Protein AF-A0A7C6L817-F1 (afdb_monomer_lite)

Structure (mmCIF, N/CA/C/O backbone):
data_AF-A0A7C6L817-F1
#
_entry.id   AF-A0A7C6L817-F1
#
loop_
_atom_site.group_PDB
_atom_site.id
_atom_site.type_symbol
_atom_site.label_atom_id
_atom_site.label_alt_id
_atom_site.label_comp_id
_atom_site.label_asym_id
_atom_site.label_entity_id
_atom_site.label_seq_id
_atom_site.pdbx_PDB_ins_code
_atom_site.Cartn_x
_atom_site.Cartn_y
_atom_site.Cartn_z
_atom_site.occupancy
_atom_site.B_iso_or_equiv
_atom_site.auth_seq_id
_atom_site.auth_comp_id
_atom_site.auth_asym_id
_atom_site.auth_atom_id
_atom_site.pdbx_PDB_model_num
ATOM 1 N N . MET A 1 1 ? -52.807 13.114 49.111 1.00 48.62 1 MET A N 1
ATOM 2 C CA . MET A 1 1 ? -53.197 11.887 48.377 1.00 48.62 1 MET A CA 1
ATOM 3 C C . MET A 1 1 ? -53.189 12.146 46.870 1.00 48.62 1 MET A C 1
ATOM 5 O O . MET A 1 1 ? -54.198 12.569 46.322 1.00 48.62 1 MET A O 1
ATOM 9 N N . GLY A 1 2 ? -52.055 11.943 46.195 1.00 49.78 2 GLY A N 1
ATOM 10 C CA . GLY A 1 2 ? -51.979 11.965 44.729 1.00 49.78 2 GLY A CA 1
ATOM 11 C C . GLY A 1 2 ? -52.130 10.544 44.191 1.00 49.78 2 GLY A C 1
ATOM 12 O O . GLY A 1 2 ? -51.414 9.651 44.634 1.00 49.78 2 GLY A O 1
ATOM 13 N N . LYS A 1 3 ? -53.088 10.301 43.292 1.00 54.38 3 LYS A N 1
ATOM 14 C CA . LYS A 1 3 ? -53.287 8.976 42.681 1.00 54.38 3 LYS A CA 1
ATOM 15 C C . LYS A 1 3 ? -52.052 8.604 41.835 1.00 54.38 3 LYS A C 1
ATOM 17 O O . LYS A 1 3 ? -51.575 9.470 41.100 1.00 54.38 3 LYS A O 1
ATOM 22 N N . PRO A 1 4 ? -51.543 7.359 41.872 1.00 50.94 4 PRO A N 1
ATOM 23 C CA . PRO A 1 4 ? -50.439 6.966 41.006 1.00 50.94 4 PRO A CA 1
ATOM 24 C C . PRO A 1 4 ? -50.938 6.864 39.559 1.00 50.94 4 PRO A C 1
ATOM 26 O O . PRO A 1 4 ? -51.927 6.185 39.273 1.00 50.94 4 PRO A O 1
ATOM 29 N N . ARG A 1 5 ? -50.262 7.554 38.634 1.00 59.28 5 ARG A N 1
ATOM 30 C CA . ARG A 1 5 ? -50.485 7.383 37.194 1.00 59.28 5 ARG A CA 1
ATOM 31 C C . ARG A 1 5 ? -50.009 5.980 36.810 1.00 59.28 5 ARG A C 1
ATOM 33 O O . ARG A 1 5 ? -48.816 5.702 36.862 1.00 59.28 5 ARG A O 1
ATOM 40 N N . LYS A 1 6 ? -50.945 5.096 36.453 1.00 51.28 6 LYS A N 1
ATOM 41 C CA . LYS A 1 6 ? -50.633 3.787 35.871 1.00 51.28 6 LYS A CA 1
ATOM 42 C C . LYS A 1 6 ? -49.997 4.013 34.502 1.00 51.28 6 LYS A C 1
ATOM 44 O O . LYS A 1 6 ? -50.652 4.526 33.600 1.00 51.28 6 LYS A O 1
ATOM 49 N N . TYR A 1 7 ? -48.725 3.661 34.367 1.00 56.56 7 TYR A N 1
ATOM 50 C CA . TYR A 1 7 ? -48.083 3.551 33.066 1.00 56.56 7 TYR A CA 1
ATOM 51 C C . TYR A 1 7 ? -48.547 2.248 32.404 1.00 56.56 7 TYR A C 1
ATOM 53 O O . TYR A 1 7 ? -48.483 1.186 33.023 1.00 56.56 7 TYR A O 1
ATOM 61 N N . VAL A 1 8 ? -49.047 2.344 31.173 1.00 56.94 8 VAL A N 1
ATOM 62 C CA . VAL A 1 8 ? -49.425 1.200 30.336 1.00 56.94 8 VAL A CA 1
ATOM 63 C C . VAL A 1 8 ? -48.299 1.000 29.318 1.00 56.94 8 VAL A C 1
ATOM 65 O O . VAL A 1 8 ? -48.101 1.890 28.489 1.00 56.94 8 VAL A O 1
ATOM 68 N N . PRO A 1 9 ? -47.544 -0.112 29.341 1.00 53.88 9 PRO A N 1
ATOM 69 C CA . PRO A 1 9 ? -46.595 -0.399 28.277 1.00 53.88 9 PRO A CA 1
ATOM 70 C C . PRO A 1 9 ? -47.380 -0.883 27.053 1.00 53.88 9 PRO A C 1
ATOM 72 O O . PRO A 1 9 ? -48.004 -1.939 27.085 1.00 53.88 9 PRO A O 1
ATOM 75 N N . THR A 1 10 ? -47.379 -0.091 25.983 1.00 52.53 10 THR A N 1
ATOM 76 C CA . THR A 1 10 ? -47.915 -0.504 24.680 1.00 52.53 10 THR A CA 1
ATOM 77 C C . THR A 1 10 ? -46.751 -0.596 23.706 1.00 52.53 10 THR A C 1
ATOM 79 O O . THR A 1 10 ? -46.053 0.395 23.504 1.00 52.53 10 THR A O 1
ATOM 82 N N . GLY A 1 11 ? -46.566 -1.771 23.103 1.00 51.56 11 GLY A N 1
ATOM 83 C CA . GLY A 1 11 ? -45.759 -1.943 21.895 1.00 51.56 11 GLY A CA 1
ATOM 84 C C . GLY A 1 11 ? -44.429 -2.662 22.097 1.00 51.56 11 GLY A C 1
ATOM 85 O O . GLY A 1 11 ? -43.370 -2.044 22.153 1.00 51.56 11 GLY A O 1
ATOM 86 N N . GLU A 1 12 ? -44.479 -3.991 22.112 1.00 56.50 12 GLU A N 1
ATOM 87 C CA . GLU A 1 12 ? -43.383 -4.808 21.601 1.00 56.50 12 GLU A CA 1
ATOM 88 C C . GLU A 1 12 ? -43.229 -4.545 20.096 1.00 56.50 12 GLU A C 1
ATOM 90 O O . GLU A 1 12 ? -44.194 -4.737 19.366 1.00 56.50 12 GLU A O 1
ATOM 95 N N . SER A 1 13 ? -42.038 -4.118 19.654 1.00 56.31 13 SER A N 1
ATOM 96 C CA . SER A 1 13 ? -41.364 -4.515 18.396 1.00 56.31 13 SER A CA 1
ATOM 97 C C . SER A 1 13 ? -40.363 -3.445 17.935 1.00 56.31 13 SER A C 1
ATOM 99 O O . SER A 1 13 ? -40.557 -2.766 16.931 1.00 56.31 13 SER A O 1
ATOM 101 N N . GLY A 1 14 ? -39.258 -3.295 18.666 1.00 51.41 14 GLY A N 1
ATOM 102 C CA . GLY A 1 14 ? -38.090 -2.530 18.220 1.00 51.41 14 GLY A CA 1
ATOM 103 C C . GLY A 1 14 ? -36.888 -3.447 18.015 1.00 51.41 14 GLY A C 1
ATOM 104 O O . GLY A 1 14 ? -35.925 -3.365 18.769 1.00 51.41 14 GLY A O 1
ATOM 105 N N . LYS A 1 15 ? -36.948 -4.369 17.049 1.00 55.22 15 LYS A N 1
ATOM 106 C CA . LYS A 1 15 ? -35.781 -5.152 16.599 1.00 55.22 15 LYS A CA 1
ATOM 107 C C . LYS A 1 15 ? -35.339 -4.642 15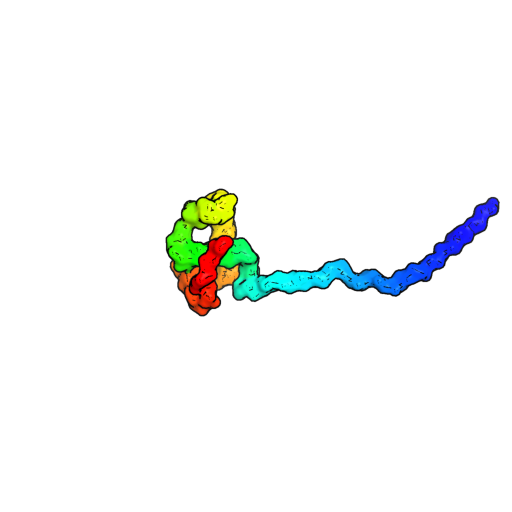.222 1.00 55.22 15 LYS A C 1
ATOM 109 O O . LYS A 1 15 ? -36.210 -4.397 14.395 1.00 55.22 15 LYS A O 1
ATOM 114 N N . PRO A 1 16 ? -34.041 -4.683 14.894 1.00 47.44 16 PRO A N 1
ATOM 115 C CA . PRO A 1 16 ? -32.891 -4.130 15.596 1.00 47.44 16 PRO A CA 1
ATOM 116 C C . PRO A 1 16 ? -32.282 -2.965 14.787 1.00 47.44 16 PRO A C 1
ATOM 118 O O . PRO A 1 16 ? -32.553 -2.783 13.602 1.00 47.44 16 PRO A O 1
ATOM 121 N N . LEU A 1 17 ? -31.438 -2.169 15.442 1.00 57.22 17 LEU A N 1
ATOM 122 C CA . LEU A 1 17 ? -30.675 -1.092 14.821 1.00 57.22 17 LEU A CA 1
ATOM 123 C C . LEU A 1 17 ? -29.869 -1.629 13.628 1.00 57.22 17 LEU A C 1
ATOM 125 O O . LEU A 1 17 ? -28.920 -2.386 13.813 1.00 57.22 17 LEU A O 1
ATOM 129 N N . LEU A 1 18 ? -30.255 -1.175 12.437 1.00 56.91 18 LEU A N 1
ATOM 130 C CA . LEU A 1 18 ? -29.468 -1.179 11.211 1.00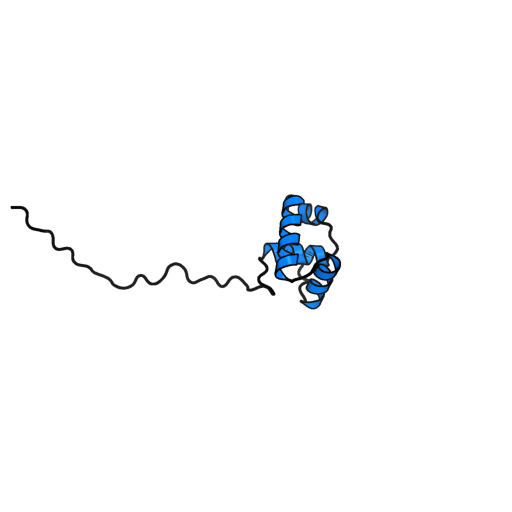 56.91 18 LEU A CA 1
ATOM 131 C C . LEU A 1 18 ? -28.960 -2.568 10.803 1.00 56.91 18 LEU A C 1
ATOM 133 O O . LEU A 1 18 ? -27.857 -2.994 11.149 1.00 56.91 18 LEU A O 1
ATOM 137 N N . GLU A 1 19 ? -29.779 -3.243 10.000 1.00 48.50 19 GLU A N 1
ATOM 138 C CA . GLU A 1 19 ? -29.370 -4.359 9.157 1.00 48.50 19 GLU A CA 1
ATOM 139 C C . GLU A 1 19 ? -27.978 -4.067 8.591 1.00 48.50 19 GLU A C 1
ATOM 141 O O . GLU A 1 19 ? -27.751 -3.073 7.892 1.00 48.50 19 GLU A O 1
ATOM 146 N N . LYS A 1 20 ? -27.020 -4.873 9.053 1.00 55.78 20 LYS A N 1
ATOM 147 C CA . LYS A 1 20 ? -25.594 -4.782 8.769 1.00 55.78 20 LYS A CA 1
ATOM 148 C C . LYS A 1 20 ? -25.479 -4.721 7.251 1.00 55.78 20 LYS A C 1
ATOM 150 O O . LYS A 1 20 ? -25.579 -5.756 6.606 1.00 55.78 20 LYS A O 1
ATOM 155 N N . ARG A 1 21 ? -25.327 -3.521 6.675 1.00 55.91 21 ARG A N 1
ATOM 156 C CA . ARG A 1 21 ? -25.008 -3.364 5.253 1.00 55.91 21 ARG A CA 1
ATOM 157 C C . ARG A 1 21 ? -23.782 -4.230 5.041 1.00 55.91 21 ARG A C 1
ATOM 159 O O . ARG A 1 21 ? -22.719 -3.893 5.567 1.00 55.91 21 ARG A O 1
ATOM 166 N N . SER A 1 22 ? -23.965 -5.382 4.405 1.00 52.47 22 SER A N 1
ATOM 167 C CA . SER A 1 22 ? -22.900 -6.335 4.140 1.00 52.47 22 SER A CA 1
ATOM 168 C C . SER A 1 22 ? -21.884 -5.589 3.297 1.00 52.47 22 SER A C 1
ATOM 170 O O . SER A 1 22 ? -22.070 -5.419 2.095 1.00 52.47 22 SER A O 1
ATOM 172 N N . LYS A 1 23 ? -20.860 -5.029 3.953 1.00 53.69 23 LYS A N 1
ATOM 173 C CA . LYS A 1 23 ? -19.730 -4.420 3.262 1.00 53.69 23 LYS A CA 1
ATOM 174 C C . LYS A 1 23 ? -19.227 -5.494 2.303 1.00 53.69 23 LYS A C 1
ATOM 176 O O . LYS A 1 23 ? -19.129 -6.640 2.752 1.00 53.69 23 LYS A O 1
ATOM 181 N N . PRO A 1 24 ? -18.950 -5.169 1.030 1.00 51.53 24 PRO A N 1
ATOM 182 C CA . PRO A 1 24 ? -18.349 -6.137 0.128 1.00 51.53 24 PRO A CA 1
ATOM 183 C C . PRO A 1 24 ? -17.153 -6.752 0.851 1.00 51.53 24 PRO A C 1
ATOM 185 O O . PRO A 1 24 ? -16.251 -6.041 1.304 1.00 51.53 24 PRO A O 1
ATOM 188 N N . VAL A 1 25 ? -17.226 -8.062 1.089 1.00 58.00 25 VAL A N 1
ATOM 189 C CA . VAL A 1 25 ? -16.169 -8.789 1.782 1.00 58.00 25 VAL A CA 1
ATOM 190 C C . VAL A 1 25 ? -15.088 -8.992 0.740 1.00 58.00 25 VAL A C 1
ATOM 192 O O . VAL A 1 25 ? -15.095 -9.966 -0.005 1.00 58.00 25 VAL A O 1
ATOM 195 N N . PHE A 1 26 ? -14.200 -8.009 0.628 1.00 65.56 26 PHE A N 1
ATOM 196 C CA . PHE A 1 26 ? -13.016 -8.153 -0.200 1.00 65.56 26 PHE A CA 1
ATOM 197 C C . PHE A 1 26 ? -12.148 -9.292 0.348 1.00 65.56 26 PHE A C 1
ATOM 199 O O . PHE A 1 26 ? -12.187 -9.567 1.559 1.00 65.56 26 PHE A O 1
ATOM 206 N N . PRO A 1 27 ? -11.358 -9.960 -0.510 1.00 71.06 27 PRO A N 1
ATOM 207 C CA . PRO A 1 27 ? -10.530 -11.067 -0.063 1.00 71.06 27 PRO A CA 1
ATOM 208 C C . PRO A 1 27 ? -9.632 -10.611 1.099 1.00 71.06 27 PRO A C 1
ATOM 210 O O . PRO A 1 27 ? -9.152 -9.477 1.120 1.00 71.06 27 PRO A O 1
ATOM 213 N N . ALA A 1 28 ? -9.470 -11.472 2.107 1.00 78.19 28 ALA A N 1
ATOM 214 C CA . ALA A 1 28 ? -8.698 -11.208 3.329 1.00 78.19 28 ALA A CA 1
ATOM 215 C C . ALA A 1 28 ? -9.187 -10.048 4.236 1.00 78.19 28 ALA A C 1
ATOM 217 O O . ALA A 1 28 ? -8.463 -9.621 5.136 1.00 78.19 28 ALA A O 1
ATOM 218 N N . GLY A 1 29 ? -10.412 -9.535 4.058 1.00 86.88 29 GLY A N 1
ATOM 219 C CA . GLY A 1 29 ? -10.956 -8.479 4.929 1.00 86.88 29 GLY A CA 1
ATOM 220 C C . GLY A 1 29 ? -10.341 -7.096 4.680 1.00 86.88 29 GLY A C 1
ATOM 221 O O . GLY A 1 29 ? -10.259 -6.256 5.590 1.00 86.88 29 GLY A O 1
ATOM 222 N N . LEU A 1 30 ? -9.885 -6.855 3.449 1.00 91.19 30 LEU A N 1
ATOM 223 C CA . LEU A 1 30 ? -9.458 -5.536 2.995 1.00 91.19 30 LEU A CA 1
ATOM 224 C C . LEU A 1 30 ? -10.637 -4.553 3.017 1.00 91.19 30 LEU A C 1
ATOM 226 O O . LEU A 1 30 ? -11.780 -4.890 2.711 1.00 91.19 30 LEU A O 1
ATOM 230 N N . THR A 1 31 ? -10.360 -3.317 3.410 1.00 93.56 31 THR A N 1
ATOM 231 C CA . THR A 1 31 ? -11.291 -2.196 3.256 1.00 93.56 31 THR A CA 1
ATOM 232 C C . THR A 1 31 ? -11.307 -1.723 1.797 1.00 93.56 31 THR A C 1
ATOM 234 O O . THR A 1 31 ? -10.345 -1.987 1.075 1.00 93.56 31 THR A O 1
ATOM 237 N N . PRO A 1 32 ? -12.336 -0.971 1.359 1.00 91.88 32 PRO A N 1
ATOM 238 C CA . PRO A 1 32 ? -12.360 -0.398 0.010 1.00 91.88 32 PRO A CA 1
ATOM 239 C C . PRO A 1 32 ? -11.087 0.396 -0.315 1.00 91.88 32 PRO A C 1
ATOM 241 O O . PRO A 1 32 ? -10.454 0.172 -1.339 1.00 91.88 32 PRO A O 1
ATOM 244 N N . ARG A 1 33 ? -10.633 1.229 0.629 1.00 94.94 33 ARG A N 1
ATOM 245 C CA . ARG A 1 33 ? -9.431 2.048 0.447 1.00 94.94 33 ARG A CA 1
ATOM 246 C C . ARG A 1 33 ? -8.142 1.230 0.381 1.00 94.94 33 ARG A C 1
ATOM 248 O O . ARG A 1 33 ? -7.232 1.566 -0.364 1.00 94.94 33 ARG A O 1
ATOM 255 N N . GLU A 1 34 ? -8.044 0.155 1.158 1.00 95.31 34 GLU A N 1
ATOM 256 C CA . GLU A 1 34 ? -6.898 -0.757 1.065 1.00 95.31 34 GLU A CA 1
ATOM 257 C C . GLU A 1 34 ? -6.893 -1.526 -0.260 1.00 95.31 34 GLU A C 1
ATOM 259 O O . GLU A 1 34 ? -5.814 -1.770 -0.791 1.00 95.31 34 GLU A O 1
ATOM 264 N N . LYS A 1 35 ? -8.065 -1.869 -0.816 1.00 94.00 35 LYS A N 1
ATOM 265 C CA . LYS A 1 35 ? -8.156 -2.440 -2.165 1.00 94.00 35 LYS A CA 1
ATOM 266 C C . LYS A 1 35 ? -7.626 -1.4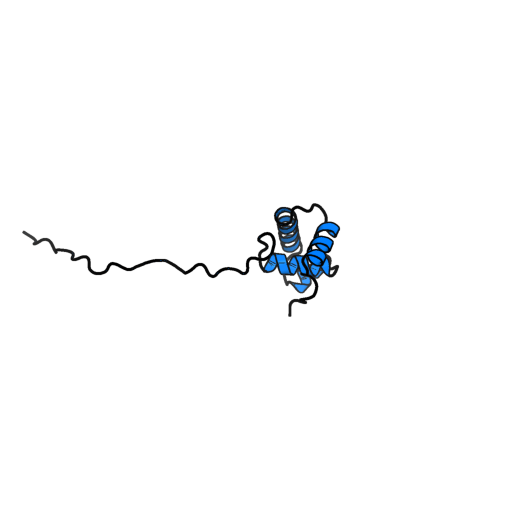48 -3.203 1.00 94.00 35 LYS A C 1
ATOM 268 O O . LYS A 1 35 ? -6.758 -1.831 -3.973 1.00 94.00 35 LYS A O 1
ATOM 273 N N . GLU A 1 36 ? -8.071 -0.193 -3.189 1.00 94.75 36 GLU A N 1
ATOM 274 C CA . GLU A 1 36 ? -7.565 0.833 -4.120 1.00 94.75 36 GLU A CA 1
ATOM 275 C C . GLU A 1 36 ? -6.035 0.958 -4.044 1.00 94.75 36 GLU A C 1
ATOM 277 O O . GLU A 1 36 ? -5.342 0.888 -5.056 1.00 94.75 36 GLU A O 1
ATOM 282 N N . VAL A 1 37 ? -5.481 1.063 -2.829 1.00 96.19 37 VAL A N 1
ATOM 283 C CA . VAL A 1 37 ? -4.024 1.126 -2.626 1.00 96.19 37 VAL A CA 1
ATOM 284 C C . VAL A 1 37 ? -3.333 -0.132 -3.161 1.00 96.19 37 VAL A C 1
ATOM 286 O O . VAL A 1 37 ? -2.321 -0.021 -3.849 1.00 96.19 37 VAL A O 1
ATOM 289 N N . LEU A 1 38 ? -3.872 -1.323 -2.884 1.00 95.25 38 LEU A N 1
ATOM 290 C CA . LEU A 1 38 ? -3.352 -2.596 -3.390 1.00 95.25 38 LEU A CA 1
ATOM 291 C C . LEU A 1 38 ? -3.301 -2.625 -4.928 1.00 95.25 38 LEU A C 1
ATOM 293 O O . LEU A 1 38 ? -2.295 -3.047 -5.497 1.00 95.25 38 LEU A O 1
ATOM 297 N N . GLN A 1 39 ? -4.358 -2.158 -5.594 1.00 94.25 39 GLN A N 1
ATOM 298 C CA . GLN A 1 39 ? -4.451 -2.121 -7.057 1.00 94.25 39 GLN A CA 1
ATOM 299 C C . GLN A 1 39 ? -3.404 -1.190 -7.671 1.00 94.25 39 GLN A C 1
ATOM 301 O O . GLN A 1 39 ? -2.732 -1.555 -8.638 1.00 94.25 39 GLN A O 1
ATOM 306 N N . LEU A 1 40 ? -3.200 -0.015 -7.074 1.00 95.19 40 LEU A N 1
ATOM 307 C CA . LEU A 1 40 ? -2.184 0.925 -7.541 1.00 95.19 40 LEU A CA 1
ATOM 308 C C . LEU A 1 40 ? -0.760 0.399 -7.305 1.00 95.19 40 LEU A C 1
ATOM 310 O O . LEU A 1 40 ? 0.107 0.586 -8.157 1.00 95.19 40 LEU A O 1
ATOM 314 N N . ILE A 1 41 ? -0.518 -0.327 -6.204 1.00 95.25 41 ILE A N 1
ATOM 315 C CA . ILE A 1 41 ? 0.765 -1.015 -5.981 1.00 95.25 41 ILE A CA 1
ATOM 316 C C . ILE A 1 41 ? 1.028 -2.039 -7.081 1.00 95.25 41 ILE A C 1
ATOM 318 O O . ILE A 1 41 ? 2.132 -2.080 -7.624 1.00 95.25 41 ILE A O 1
ATOM 322 N N . ALA A 1 42 ? 0.022 -2.848 -7.407 1.00 93.12 42 ALA A N 1
ATOM 323 C CA . ALA A 1 42 ? 0.119 -3.868 -8.442 1.00 93.12 42 ALA A CA 1
ATOM 324 C C . ALA A 1 42 ? 0.290 -3.274 -9.851 1.00 93.12 42 ALA A C 1
ATOM 326 O O . ALA A 1 42 ? 0.911 -3.897 -10.705 1.00 93.12 42 ALA A O 1
ATOM 327 N N . SER A 1 43 ? -0.184 -2.043 -10.055 1.00 92.69 43 SER A N 1
ATOM 328 C CA . SER A 1 43 ? 0.051 -1.242 -11.265 1.00 92.69 43 SER A CA 1
ATOM 329 C C . SER A 1 43 ? 1.442 -0.587 -11.299 1.00 92.69 43 SER A C 1
ATOM 331 O O . SER A 1 43 ? 1.774 0.110 -12.251 1.00 92.69 43 SER A O 1
ATOM 333 N N . GLY A 1 44 ? 2.266 -0.789 -10.265 1.00 93.62 44 GLY A N 1
ATOM 334 C CA . GLY A 1 44 ? 3.647 -0.308 -10.198 1.00 93.62 44 GLY A CA 1
ATOM 335 C C . GLY A 1 44 ? 3.847 1.037 -9.493 1.00 93.62 44 GLY A C 1
ATOM 336 O O . GLY A 1 44 ? 4.993 1.425 -9.290 1.00 93.62 44 GLY A O 1
ATOM 337 N N . LEU A 1 45 ? 2.787 1.717 -9.040 1.00 96.19 45 LEU A N 1
ATOM 338 C CA . LEU A 1 45 ? 2.894 3.077 -8.494 1.00 96.19 45 LEU A CA 1
ATOM 339 C C . LEU A 1 45 ? 3.540 3.107 -7.109 1.00 96.19 45 LEU A C 1
ATOM 341 O O . LEU A 1 45 ? 3.097 2.433 -6.178 1.00 96.19 45 LEU A O 1
ATOM 345 N N . THR A 1 46 ? 4.534 3.961 -6.923 1.00 97.00 46 THR A N 1
ATOM 346 C CA . THR A 1 46 ? 5.165 4.261 -5.636 1.00 97.00 46 THR A CA 1
ATOM 347 C C . THR A 1 46 ? 4.178 4.858 -4.628 1.00 97.00 46 THR A C 1
ATOM 349 O O . THR A 1 46 ? 3.121 5.380 -4.970 1.00 97.00 46 THR A O 1
ATOM 352 N N . ASN A 1 47 ? 4.535 4.851 -3.339 1.00 97.12 47 ASN A N 1
ATOM 353 C CA . ASN A 1 47 ? 3.681 5.454 -2.307 1.00 97.12 47 ASN A CA 1
ATOM 354 C C . ASN A 1 47 ? 3.459 6.965 -2.507 1.00 97.12 47 ASN A C 1
ATOM 356 O O . ASN A 1 47 ? 2.483 7.487 -1.976 1.00 97.12 47 ASN A O 1
ATOM 360 N N . ALA A 1 48 ? 4.360 7.657 -3.213 1.00 97.94 48 ALA A N 1
ATOM 361 C CA . ALA A 1 48 ? 4.208 9.070 -3.548 1.00 97.94 48 ALA A CA 1
ATOM 362 C C . ALA A 1 48 ? 3.161 9.261 -4.656 1.00 97.94 48 ALA A C 1
ATOM 364 O O . ALA A 1 48 ? 2.204 9.996 -4.456 1.00 97.94 48 ALA A O 1
ATOM 365 N N . GLU A 1 49 ? 3.262 8.508 -5.751 1.00 98.06 49 GLU A N 1
ATOM 366 C CA . GLU A 1 49 ? 2.282 8.552 -6.850 1.00 98.06 49 GLU A CA 1
ATOM 367 C C . GLU A 1 49 ? 0.888 8.102 -6.387 1.00 98.06 49 GLU A C 1
ATOM 369 O O . GLU A 1 49 ? -0.126 8.688 -6.758 1.00 98.06 49 GLU A O 1
ATOM 374 N N . ILE A 1 50 ? 0.820 7.090 -5.513 1.00 97.56 50 ILE A N 1
ATOM 375 C CA . ILE A 1 50 ? -0.440 6.674 -4.881 1.00 97.56 50 ILE A CA 1
ATOM 376 C C . ILE A 1 50 ? -1.016 7.813 -4.039 1.00 97.56 50 ILE A C 1
ATOM 378 O O . ILE A 1 50 ? -2.220 8.046 -4.071 1.00 97.56 50 ILE A O 1
ATOM 382 N N . ALA A 1 51 ? -0.179 8.508 -3.268 1.00 98.12 51 ALA A N 1
ATOM 383 C CA . ALA A 1 51 ? -0.615 9.615 -2.425 1.00 98.12 51 ALA A CA 1
ATOM 384 C C . ALA A 1 51 ? -1.211 10.755 -3.261 1.00 98.12 51 ALA A C 1
ATOM 386 O O . ALA A 1 51 ? -2.280 11.260 -2.920 1.00 98.12 51 ALA A O 1
ATOM 387 N N . GLU A 1 52 ? -0.562 11.091 -4.376 1.00 98.06 52 GLU A N 1
ATOM 388 C CA . GLU A 1 52 ? -1.039 12.076 -5.347 1.00 98.06 52 GLU A CA 1
ATOM 389 C C . GLU A 1 52 ? -2.369 11.651 -5.973 1.00 98.06 52 GLU A C 1
ATOM 391 O O . GLU A 1 52 ? -3.348 12.389 -5.877 1.00 98.06 52 GLU A O 1
ATOM 396 N N . ARG A 1 53 ? -2.450 10.434 -6.529 1.00 96.94 53 ARG A N 1
ATOM 397 C CA . ARG A 1 53 ? -3.664 9.934 -7.197 1.00 96.94 53 ARG A CA 1
ATOM 398 C C . ARG A 1 53 ? -4.858 9.826 -6.253 1.00 96.94 53 ARG A C 1
ATOM 400 O O . ARG A 1 53 ? -5.998 10.022 -6.656 1.00 96.94 53 ARG A O 1
ATOM 407 N N . LEU A 1 54 ? -4.597 9.498 -4.992 1.00 97.00 54 LEU A N 1
ATOM 408 C CA . LEU A 1 54 ? -5.624 9.297 -3.979 1.00 97.00 54 LEU A CA 1
ATOM 409 C C . LEU A 1 54 ? -5.890 10.544 -3.117 1.00 97.00 54 LEU A C 1
ATOM 411 O O . LEU A 1 54 ? -6.718 10.461 -2.206 1.00 97.00 54 LEU A O 1
ATOM 415 N N . PHE A 1 55 ? -5.211 11.667 -3.378 1.00 97.50 55 PHE A N 1
ATOM 416 C CA . PHE A 1 55 ? -5.311 12.927 -2.629 1.00 97.50 55 PHE A CA 1
ATOM 417 C C . PHE A 1 55 ? -5.142 12.756 -1.105 1.00 97.50 55 PHE A C 1
ATOM 419 O O . PHE A 1 55 ? -5.905 13.296 -0.301 1.00 97.50 55 PHE A O 1
ATOM 426 N N . ILE A 1 56 ? -4.143 11.975 -0.687 1.00 97.75 56 ILE A N 1
ATOM 427 C CA . ILE A 1 56 ? -3.806 11.723 0.727 1.00 97.75 56 ILE A CA 1
ATOM 428 C C . ILE A 1 56 ? -2.303 11.873 0.964 1.00 97.75 56 ILE A C 1
ATOM 430 O O . ILE A 1 56 ? -1.525 11.988 0.030 1.00 97.75 56 ILE A O 1
ATOM 434 N N . SER A 1 57 ? -1.857 11.861 2.223 1.00 98.31 57 SER A N 1
ATOM 435 C CA . SER A 1 57 ? -0.420 11.947 2.510 1.00 98.31 57 SER A CA 1
ATOM 436 C 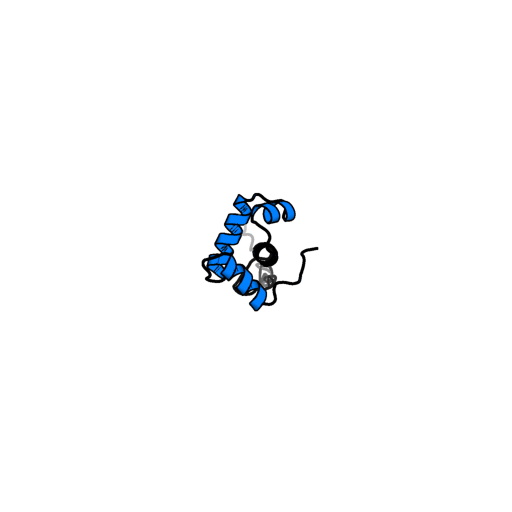C . SER A 1 57 ? 0.318 10.629 2.193 1.00 98.31 57 SER A C 1
ATOM 438 O O . SER A 1 57 ? -0.236 9.547 2.425 1.00 98.31 57 SER A O 1
ATOM 440 N N . PRO A 1 58 ? 1.607 10.668 1.795 1.00 98.06 58 PRO A N 1
ATOM 441 C CA . PRO A 1 58 ? 2.433 9.461 1.661 1.00 98.06 58 PRO A CA 1
ATOM 442 C C . PRO A 1 58 ? 2.540 8.647 2.959 1.00 98.06 58 PRO A C 1
ATOM 444 O O . PRO A 1 58 ? 2.698 7.426 2.926 1.00 98.06 58 PRO A O 1
ATOM 447 N N . HIS A 1 59 ? 2.435 9.305 4.119 1.00 98.12 59 HIS A N 1
ATOM 448 C CA . HIS A 1 59 ? 2.373 8.630 5.415 1.00 98.12 59 HIS A CA 1
ATOM 449 C C . HIS A 1 59 ? 1.083 7.807 5.560 1.00 98.12 59 HIS A C 1
ATOM 451 O O . HIS A 1 59 ? 1.128 6.645 5.961 1.00 98.12 59 HIS A O 1
ATOM 457 N N . THR A 1 60 ? -0.058 8.365 5.153 1.00 98.25 60 THR A N 1
ATOM 458 C CA . THR A 1 60 ? -1.343 7.655 5.122 1.00 98.25 60 THR A CA 1
ATOM 459 C C . THR A 1 60 ? -1.272 6.435 4.204 1.00 98.25 60 THR A C 1
ATOM 461 O O . THR A 1 60 ? -1.709 5.354 4.596 1.00 98.25 60 THR A O 1
ATOM 464 N N . VAL A 1 61 ? -0.643 6.562 3.028 1.00 98.25 61 VAL A N 1
ATOM 465 C CA . VAL A 1 61 ? -0.408 5.419 2.129 1.00 98.25 61 VAL A CA 1
ATOM 466 C C . VAL A 1 61 ? 0.417 4.337 2.825 1.00 98.25 61 VAL A C 1
ATOM 468 O O . VAL A 1 61 ? -0.011 3.187 2.854 1.00 98.25 61 VAL A O 1
ATOM 471 N N . LYS A 1 62 ? 1.547 4.684 3.461 1.00 97.75 62 LYS A N 1
ATOM 472 C CA . LYS A 1 62 ? 2.374 3.718 4.217 1.00 97.75 62 LYS A CA 1
ATOM 473 C C . LYS A 1 62 ? 1.567 2.957 5.275 1.00 97.75 62 LYS A C 1
ATOM 475 O O . LYS A 1 62 ? 1.758 1.748 5.430 1.00 97.75 62 LYS A O 1
ATOM 480 N N . ASN A 1 63 ? 0.646 3.630 5.964 1.00 98.19 63 ASN A N 1
ATOM 481 C CA . ASN A 1 63 ? -0.226 2.993 6.953 1.00 98.19 63 ASN A CA 1
ATOM 482 C C . ASN A 1 63 ? -1.181 1.985 6.297 1.00 98.19 63 ASN A C 1
ATOM 484 O O . ASN A 1 63 ? -1.319 0.867 6.795 1.00 98.19 63 ASN A O 1
ATOM 488 N N . HIS A 1 64 ? -1.775 2.326 5.149 1.00 97.69 64 HIS A N 1
ATOM 489 C CA . HIS A 1 64 ? -2.565 1.371 4.365 1.00 97.69 64 HIS A CA 1
ATOM 490 C C . HIS A 1 64 ? -1.726 0.170 3.912 1.00 97.69 64 HIS A C 1
ATOM 492 O O . HIS A 1 64 ? -2.144 -0.960 4.143 1.00 97.69 64 HIS A O 1
ATOM 498 N N . VAL A 1 65 ? -0.525 0.386 3.361 1.00 97.00 65 VAL A N 1
ATOM 499 C CA . VAL A 1 65 ? 0.372 -0.708 2.935 1.00 97.00 65 VAL A CA 1
ATOM 500 C C . VAL A 1 65 ? 0.715 -1.636 4.104 1.00 97.00 65 VAL A C 1
ATOM 502 O O . VAL A 1 65 ? 0.650 -2.854 3.973 1.00 97.00 65 VAL A O 1
ATOM 505 N N . THR A 1 66 ? 0.992 -1.071 5.280 1.00 96.81 66 THR A N 1
ATOM 506 C CA . THR A 1 66 ? 1.282 -1.843 6.499 1.00 96.81 66 THR A CA 1
ATOM 507 C C . THR A 1 66 ? 0.101 -2.717 6.918 1.00 96.81 66 THR A C 1
ATOM 509 O O . THR A 1 66 ? 0.280 -3.864 7.327 1.00 96.81 66 THR A O 1
ATOM 512 N N . ASN A 1 67 ? -1.119 -2.193 6.822 1.00 96.81 67 ASN A N 1
ATOM 513 C CA . ASN A 1 67 ? -2.318 -2.963 7.136 1.00 96.81 67 ASN A CA 1
ATOM 514 C C . ASN A 1 67 ? -2.593 -4.045 6.089 1.00 96.81 67 ASN A C 1
ATOM 516 O O . ASN A 1 67 ? -2.988 -5.148 6.460 1.00 96.81 67 ASN A O 1
ATOM 520 N N . ILE A 1 68 ? -2.329 -3.765 4.810 1.00 95.88 68 ILE A N 1
ATOM 521 C CA . ILE A 1 68 ? -2.425 -4.750 3.729 1.00 95.88 68 ILE A CA 1
ATOM 522 C C . ILE A 1 68 ? -1.477 -5.918 4.009 1.00 95.88 68 ILE A C 1
ATOM 524 O O . ILE A 1 68 ? -1.962 -7.044 4.079 1.00 95.88 68 ILE A O 1
ATOM 528 N N . TYR A 1 69 ? -0.187 -5.660 4.281 1.00 95.50 69 TYR A N 1
ATOM 529 C CA . TYR A 1 69 ? 0.796 -6.698 4.642 1.00 95.50 69 TYR A CA 1
ATOM 530 C C . TYR A 1 69 ? 0.264 -7.644 5.719 1.00 95.50 69 TYR A C 1
ATOM 532 O O . TYR A 1 69 ? 0.256 -8.862 5.548 1.00 95.50 69 TYR A O 1
ATOM 540 N N . LYS A 1 70 ? -0.272 -7.076 6.805 1.00 94.75 70 LYS A N 1
ATOM 541 C CA . LYS A 1 70 ? -0.832 -7.846 7.923 1.00 94.75 70 LYS A CA 1
ATOM 542 C C . LYS A 1 70 ? -2.047 -8.680 7.521 1.00 94.75 70 LYS A C 1
ATOM 544 O O . LYS A 1 70 ? -2.192 -9.805 7.992 1.00 94.75 70 LYS A O 1
ATOM 549 N N . LYS A 1 71 ? -2.929 -8.137 6.680 1.00 94.38 71 LYS A N 1
ATOM 550 C CA . LYS A 1 71 ? -4.177 -8.798 6.275 1.00 94.38 71 LYS A CA 1
ATOM 551 C C . LYS A 1 71 ? -3.943 -9.946 5.304 1.00 94.38 71 LYS A C 1
ATOM 553 O O . LYS A 1 71 ? -4.540 -11.005 5.478 1.00 94.38 71 LYS A O 1
ATOM 558 N N . ILE A 1 72 ? -3.059 -9.761 4.323 1.00 93.31 72 ILE A N 1
ATOM 559 C CA . ILE A 1 72 ? -2.772 -10.787 3.309 1.00 93.31 72 ILE A CA 1
ATOM 560 C C . ILE A 1 72 ? -1.571 -11.675 3.665 1.00 93.31 72 ILE A C 1
ATOM 562 O O . ILE A 1 72 ? -1.295 -12.628 2.945 1.00 93.31 72 ILE A O 1
ATOM 566 N N . LYS A 1 73 ? -0.914 -11.405 4.805 1.00 92.94 73 LYS A N 1
ATOM 567 C CA . LYS A 1 73 ? 0.220 -12.163 5.361 1.00 92.94 73 LYS A CA 1
ATOM 568 C C . LYS A 1 73 ? 1.414 -12.242 4.408 1.00 92.94 73 LYS A C 1
ATOM 570 O O . LYS A 1 73 ? 1.954 -13.318 4.171 1.00 92.94 73 LYS A O 1
ATOM 575 N N . VAL A 1 74 ? 1.809 -11.090 3.880 1.00 93.00 74 VAL A N 1
ATOM 576 C CA . VAL A 1 74 ? 3.012 -10.949 3.052 1.00 93.00 74 VAL A CA 1
ATOM 577 C C . VAL A 1 74 ? 3.937 -9.896 3.649 1.00 93.00 74 VAL A C 1
ATOM 579 O O . VAL A 1 74 ? 3.498 -9.061 4.442 1.00 93.00 74 VAL A O 1
ATOM 582 N N . GLU A 1 75 ? 5.210 -9.944 3.279 1.00 90.75 75 GLU A N 1
ATOM 583 C CA . GLU A 1 75 ? 6.270 -9.178 3.946 1.00 90.75 75 GLU A CA 1
ATOM 584 C C . GLU A 1 75 ? 6.856 -8.069 3.071 1.00 90.75 75 GLU A C 1
ATOM 586 O O . GLU A 1 75 ? 7.392 -7.090 3.591 1.00 90.75 75 GLU A O 1
ATOM 591 N N . ASP A 1 76 ? 6.728 -8.188 1.748 1.00 93.06 76 ASP A N 1
ATOM 592 C CA . ASP A 1 76 ? 7.306 -7.231 0.815 1.00 93.06 76 ASP A CA 1
ATOM 593 C C . ASP A 1 76 ? 6.356 -6.813 -0.309 1.00 93.06 76 ASP A C 1
ATOM 595 O O . ASP A 1 76 ? 5.333 -7.434 -0.617 1.00 93.06 76 ASP A O 1
ATOM 599 N N . ARG A 1 77 ? 6.704 -5.682 -0.915 1.00 93.94 77 ARG A N 1
ATOM 600 C CA . ARG A 1 77 ? 5.895 -5.013 -1.928 1.00 93.94 77 ARG A CA 1
ATOM 601 C C . ARG A 1 77 ? 5.688 -5.880 -3.170 1.00 93.94 77 ARG A C 1
ATOM 603 O O . ARG A 1 77 ? 4.621 -5.816 -3.779 1.00 93.94 77 ARG A O 1
ATOM 610 N N . THR A 1 78 ? 6.687 -6.675 -3.538 1.00 94.19 78 THR A N 1
ATOM 611 C CA . THR A 1 78 ? 6.611 -7.599 -4.672 1.00 94.19 78 THR A CA 1
ATOM 612 C C . THR A 1 78 ? 5.582 -8.682 -4.379 1.00 94.19 78 THR A C 1
ATOM 614 O O . THR A 1 78 ? 4.730 -8.955 -5.221 1.00 94.19 78 THR A O 1
ATOM 617 N N . GLN A 1 79 ? 5.580 -9.236 -3.165 1.00 94.06 79 GLN A N 1
ATOM 618 C CA . GLN A 1 79 ? 4.572 -10.200 -2.728 1.00 94.06 79 GLN A CA 1
ATOM 619 C C . GLN A 1 79 ? 3.163 -9.591 -2.708 1.00 94.06 79 GLN A C 1
ATOM 621 O O . GLN A 1 79 ? 2.226 -10.249 -3.152 1.00 94.06 79 GLN A O 1
ATOM 626 N N . ILE A 1 80 ? 2.999 -8.332 -2.272 1.00 93.12 80 ILE A N 1
ATOM 627 C CA . ILE A 1 80 ? 1.718 -7.606 -2.392 1.00 93.12 80 ILE A CA 1
ATOM 628 C C . ILE A 1 80 ? 1.247 -7.568 -3.851 1.00 93.12 80 ILE A C 1
ATOM 630 O O . ILE A 1 80 ? 0.094 -7.897 -4.135 1.00 93.12 80 ILE A O 1
ATOM 634 N N . ALA A 1 81 ? 2.122 -7.149 -4.769 1.00 92.25 81 ALA A N 1
ATOM 635 C CA . ALA A 1 81 ? 1.776 -7.004 -6.180 1.00 92.25 81 ALA A CA 1
ATOM 636 C C . ALA A 1 81 ? 1.399 -8.355 -6.810 1.00 92.25 81 ALA A C 1
ATOM 638 O O . ALA A 1 81 ? 0.355 -8.467 -7.450 1.00 92.25 81 ALA A O 1
ATOM 639 N N . LEU A 1 82 ? 2.195 -9.400 -6.562 1.00 92.31 82 LEU A N 1
ATOM 640 C CA . LEU A 1 82 ? 1.914 -10.761 -7.025 1.00 92.31 82 LEU A CA 1
ATOM 641 C C . LEU A 1 82 ? 0.596 -11.296 -6.462 1.00 92.31 82 LEU A C 1
ATOM 643 O O . LEU A 1 82 ? -0.181 -11.905 -7.194 1.00 92.31 82 LEU A O 1
ATOM 6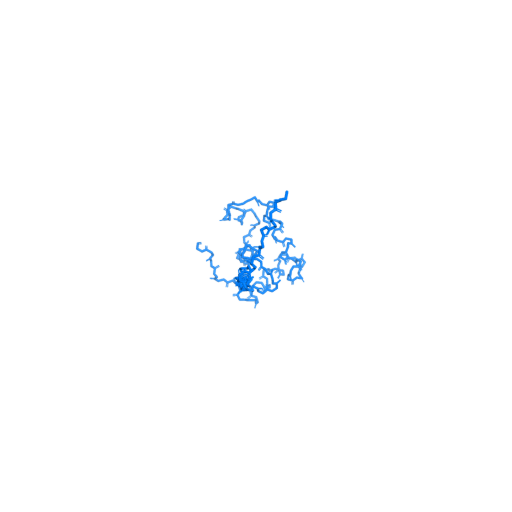47 N N . TRP A 1 83 ? 0.319 -11.036 -5.183 1.00 93.19 83 TRP A N 1
ATOM 648 C CA . TRP A 1 83 ? -0.935 -11.438 -4.558 1.00 93.19 83 TRP A CA 1
ATOM 649 C C . TRP A 1 83 ? -2.138 -10.760 -5.220 1.00 93.19 83 TRP A C 1
ATOM 651 O O . TRP A 1 83 ? -3.129 -11.425 -5.509 1.00 93.19 83 TRP A O 1
ATOM 661 N N . ALA A 1 84 ? -2.050 -9.459 -5.517 1.00 91.31 84 ALA A N 1
ATOM 662 C CA . ALA A 1 84 ? -3.116 -8.726 -6.201 1.00 91.31 84 ALA A CA 1
ATOM 663 C C . ALA A 1 84 ? -3.396 -9.280 -7.606 1.00 91.31 84 ALA A C 1
ATOM 665 O O . ALA A 1 84 ? -4.559 -9.423 -7.987 1.00 91.31 84 ALA A O 1
ATOM 666 N N . ILE A 1 85 ? -2.339 -9.615 -8.355 1.00 89.44 85 ILE A N 1
ATOM 667 C CA . ILE A 1 85 ? -2.436 -10.231 -9.686 1.00 89.44 85 ILE A CA 1
ATOM 668 C C . ILE A 1 85 ? -3.101 -11.606 -9.580 1.00 89.44 85 ILE A C 1
ATOM 670 O O . ILE A 1 85 ? -4.075 -11.873 -10.278 1.00 89.44 85 ILE A O 1
ATOM 674 N N . ALA A 1 86 ? -2.626 -12.459 -8.666 1.00 88.50 86 ALA A N 1
ATOM 675 C CA . ALA A 1 86 ? -3.177 -13.797 -8.451 1.00 88.50 86 ALA A CA 1
ATOM 676 C C . ALA A 1 86 ? -4.644 -13.770 -7.988 1.00 88.50 86 ALA A C 1
ATOM 678 O O . ALA A 1 86 ? -5.421 -14.656 -8.335 1.00 88.50 86 ALA A O 1
ATOM 679 N N . ALA A 1 87 ? -5.034 -12.742 -7.232 1.00 87.31 87 ALA A N 1
ATOM 680 C CA . ALA A 1 87 ? -6.407 -12.521 -6.792 1.00 87.31 87 ALA A CA 1
ATOM 681 C C . ALA A 1 87 ? -7.314 -11.904 -7.877 1.00 87.31 87 ALA A C 1
ATOM 683 O O . ALA A 1 87 ? -8.491 -11.668 -7.605 1.00 87.31 87 ALA A O 1
ATOM 684 N N . GLY A 1 88 ? -6.792 -11.610 -9.076 1.00 87.00 88 GLY A N 1
ATOM 685 C CA . GLY A 1 88 ? -7.551 -10.979 -10.160 1.00 87.00 88 GLY A CA 1
ATOM 686 C C . GLY A 1 88 ? -8.000 -9.550 -9.839 1.00 87.00 88 GLY A C 1
ATOM 687 O O . GLY A 1 88 ? -9.012 -9.091 -10.356 1.00 87.00 88 GLY A O 1
ATOM 688 N N . LEU A 1 89 ? -7.287 -8.853 -8.949 1.00 83.56 89 LEU A N 1
ATOM 689 C CA . LEU A 1 89 ? -7.639 -7.497 -8.513 1.00 83.56 89 LEU A CA 1
ATOM 690 C C . LEU A 1 89 ? -7.015 -6.408 -9.397 1.00 83.56 89 LEU A C 1
ATOM 692 O O . LEU A 1 89 ? -7.341 -5.234 -9.238 1.00 83.56 89 LEU A O 1
ATOM 696 N N . VAL A 1 90 ? -6.133 -6.785 -10.320 1.00 77.06 90 VAL A N 1
ATOM 697 C CA . VAL A 1 90 ? -5.468 -5.882 -11.264 1.00 77.06 90 VAL A CA 1
ATOM 698 C C . VAL A 1 90 ? -6.311 -5.798 -12.534 1.00 77.06 90 VAL A C 1
ATOM 700 O O . VAL A 1 90 ? -6.459 -6.803 -13.222 1.00 77.06 90 VAL A O 1
ATOM 703 N N . GLY A 1 91 ? -6.888 -4.629 -12.828 1.00 65.19 91 GLY A N 1
ATOM 704 C CA . GLY A 1 91 ? -7.713 -4.422 -14.030 1.00 65.19 91 GLY A CA 1
ATOM 705 C C . GLY A 1 91 ? -8.867 -3.427 -13.874 1.00 65.19 91 GLY A C 1
ATOM 706 O O . GLY A 1 91 ? -9.303 -2.860 -14.867 1.00 65.19 91 GLY A O 1
ATOM 707 N N . ASP A 1 92 ? -9.314 -3.162 -12.646 1.00 55.97 92 ASP A N 1
ATOM 708 C CA . ASP A 1 92 ? -10.201 -2.034 -12.339 1.00 55.97 92 ASP A CA 1
ATOM 709 C C . ASP A 1 92 ? -9.308 -0.821 -12.049 1.00 55.97 92 ASP A C 1
ATOM 711 O O . ASP A 1 92 ? -8.820 -0.667 -10.924 1.00 55.97 92 ASP A O 1
ATOM 715 N N . GLU A 1 93 ? -9.023 0.008 -13.057 1.00 53.50 93 GLU A N 1
ATOM 716 C CA . GLU A 1 93 ? -8.595 1.374 -12.753 1.00 53.50 93 GLU A CA 1
ATOM 717 C C . GLU A 1 93 ? -9.707 2.031 -11.923 1.00 53.50 93 GLU A C 1
ATOM 719 O O . GLU A 1 93 ? -10.870 1.953 -12.321 1.00 53.50 93 GLU A O 1
ATOM 724 N N . PRO A 1 94 ? -9.401 2.643 -10.767 1.00 51.16 94 PRO A N 1
ATOM 725 C CA . PRO A 1 94 ? -10.392 3.465 -10.096 1.00 51.16 94 PRO A CA 1
ATOM 726 C C . PRO A 1 94 ? -10.699 4.654 -11.019 1.00 51.16 94 PRO A C 1
ATOM 728 O O . PRO A 1 94 ? -9.801 5.463 -11.274 1.00 51.16 94 PRO A O 1
ATOM 731 N N . GLU A 1 95 ? -11.923 4.690 -11.558 1.00 49.69 95 GLU A N 1
ATOM 732 C CA . GLU A 1 95 ? -12.526 5.873 -12.199 1.00 49.69 95 GLU A CA 1
ATOM 733 C C . GLU A 1 95 ? -12.544 7.075 -11.242 1.00 49.69 95 GLU A C 1
ATOM 735 O O . GLU A 1 95 ? -12.799 6.874 -10.027 1.00 49.69 95 GLU A O 1
#

Radius of gyration: 23.31 Å; chains: 1; bounding box: 61×27×62 Å

Foldseek 3Di:
DDDDDDDDDDDPDQDDPDDPPPQPCDPLNQDPVLLLLLQVLLVVDDLVRSCVVVVHDSVVSVVSVVVLCVSVVHDDSVVSNVVCVVSVSHDDDPD

Sequence (95 aa):
MGKPRKYVPTGESGKPLLEKRSKPVFPAGLTPREKEVLQLIASGLTNAEIAERLFISPHTVKNHVTNIYKKIKVEDRTQIALWAIAAGLVGDEPE

pLDDT: mean 80.8, std 19.07, range [47.44, 98.31]

Secondary structure (DSSP, 8-st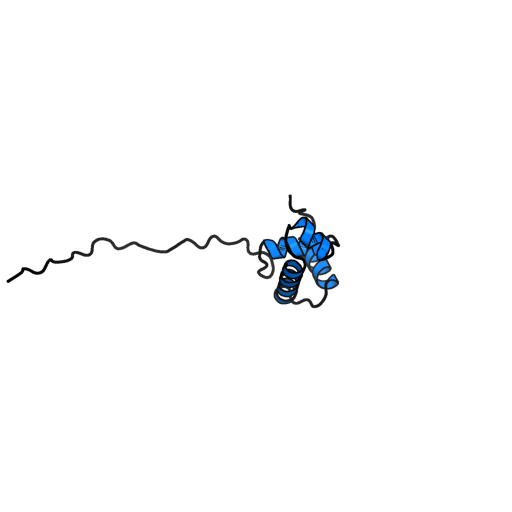ate):
-PPP------------S---------GGG--HHHHHHHHHHHTT--HHHHHHHTTS-HHHHHHHHHHHHHHHT--SHHHHHHHHHHTT-TT----